Protein AF-A0AAD6DY97-F1 (afdb_monomer_lite)

Radius of gyration: 15.52 Å; chains: 1; bounding box: 48×28×38 Å

Sequence (81 aa):
MTGTGVNNLANYVAYQEPQGGPGIGHLEFETSTITPLSFKSGTPLIDLYQVITAGENGITAFGAVPLPLFKREASALNLGS

Foldseek 3Di:
DDDPPVPQLPQWDWDADPVGAIFIFRQDPVQQWTFTKDFPVQHTDRDVVVCVVCDSVRMDGHDDDTHHNDPPPPPPPPPDD

Organism: NCBI:txid911720

Structure (mmCIF, N/CA/C/O backbone):
data_AF-A0AAD6DY97-F1
#
_entry.id   AF-A0AAD6DY97-F1
#
loop_
_atom_site.group_PDB
_atom_site.id
_atom_site.type_symbol
_atom_site.label_atom_id
_atom_site.label_alt_id
_atom_site.label_comp_id
_atom_site.label_asym_id
_atom_site.label_entity_id
_atom_site.label_seq_id
_atom_site.pdbx_PDB_ins_code
_atom_site.Cartn_x
_atom_site.Cartn_y
_atom_site.Cartn_z
_atom_site.occupancy
_atom_site.B_iso_or_equiv
_atom_site.auth_seq_id
_atom_site.auth_comp_id
_atom_site.auth_asym_id
_atom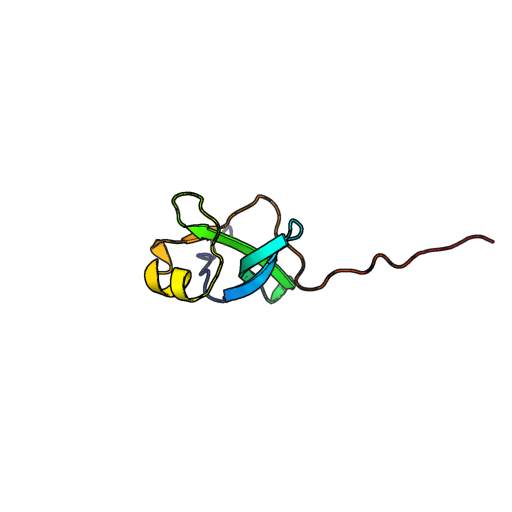_site.auth_atom_id
_atom_site.pdbx_PDB_model_num
ATOM 1 N N . MET A 1 1 ? 17.552 -0.271 21.917 1.00 35.72 1 MET A N 1
ATOM 2 C CA . MET A 1 1 ? 17.149 -1.254 20.892 1.00 35.72 1 MET A CA 1
ATOM 3 C C . MET A 1 1 ? 15.828 -0.772 20.314 1.00 35.72 1 MET A C 1
ATOM 5 O O . MET A 1 1 ? 14.791 -1.007 20.912 1.00 35.72 1 MET A O 1
ATOM 9 N N . THR A 1 2 ? 15.871 0.042 19.261 1.00 36.03 2 THR A N 1
ATOM 10 C CA . THR A 1 2 ? 14.678 0.588 18.596 1.00 36.03 2 THR A CA 1
ATOM 11 C C . THR A 1 2 ? 14.208 -0.420 17.557 1.00 36.03 2 THR A C 1
ATOM 13 O O . THR A 1 2 ? 15.019 -0.857 16.745 1.00 36.03 2 THR A O 1
ATOM 16 N N . GLY A 1 3 ? 12.937 -0.818 17.615 1.00 35.78 3 GLY A N 1
ATOM 17 C CA . GLY A 1 3 ? 12.334 -1.795 16.711 1.00 35.78 3 GLY A CA 1
ATOM 18 C C . GLY A 1 3 ? 12.349 -1.323 15.260 1.00 35.78 3 GLY A C 1
ATOM 19 O O . GLY A 1 3 ? 11.389 -0.734 14.786 1.00 35.78 3 GLY A O 1
ATOM 20 N N . THR A 1 4 ? 13.430 -1.598 14.538 1.00 44.03 4 THR A N 1
ATOM 21 C CA . THR A 1 4 ? 13.412 -1.647 13.078 1.00 44.03 4 THR A CA 1
ATOM 22 C C . THR A 1 4 ? 12.884 -3.021 12.698 1.00 44.03 4 THR A C 1
ATOM 24 O O . THR A 1 4 ? 13.643 -3.911 12.313 1.00 44.03 4 THR A O 1
ATOM 27 N N . GLY A 1 5 ? 11.576 -3.218 12.872 1.00 43.00 5 GLY A N 1
ATOM 28 C CA . GLY A 1 5 ? 10.890 -4.203 12.056 1.00 43.00 5 GLY A CA 1
ATOM 29 C C . GLY A 1 5 ? 11.161 -3.786 10.621 1.00 43.00 5 GLY A C 1
ATOM 30 O O . GLY A 1 5 ? 10.845 -2.664 10.231 1.00 43.00 5 GLY A O 1
ATOM 31 N N . VAL A 1 6 ? 11.849 -4.629 9.857 1.00 50.75 6 VAL A N 1
ATOM 32 C CA . VAL A 1 6 ? 11.791 -4.534 8.403 1.00 50.75 6 VAL A CA 1
ATOM 33 C C . VAL A 1 6 ? 10.296 -4.543 8.109 1.00 50.75 6 VAL A C 1
ATOM 35 O O . VAL A 1 6 ? 9.658 -5.562 8.361 1.00 50.75 6 VAL A O 1
ATOM 38 N N . ASN A 1 7 ? 9.719 -3.391 7.748 1.00 55.94 7 ASN A N 1
ATOM 39 C CA . ASN A 1 7 ? 8.297 -3.284 7.441 1.00 55.94 7 ASN A CA 1
ATOM 40 C C . ASN A 1 7 ? 8.096 -4.110 6.180 1.00 55.94 7 ASN A C 1
ATOM 42 O O . ASN A 1 7 ? 8.268 -3.616 5.068 1.00 55.94 7 ASN A O 1
ATOM 46 N N . ASN A 1 8 ? 7.867 -5.404 6.368 1.00 68.75 8 ASN A N 1
ATOM 47 C CA . ASN A 1 8 ? 7.612 -6.319 5.289 1.00 68.75 8 ASN A CA 1
ATOM 48 C C . ASN A 1 8 ? 6.199 -5.987 4.829 1.00 68.75 8 ASN A C 1
ATOM 50 O O . ASN A 1 8 ? 5.219 -6.414 5.441 1.00 68.75 8 ASN A O 1
ATOM 54 N N . LEU A 1 9 ? 6.105 -5.106 3.833 1.00 72.25 9 LEU A N 1
ATOM 55 C CA . LEU A 1 9 ? 4.856 -4.659 3.234 1.00 72.25 9 LEU A CA 1
ATOM 56 C C . LEU A 1 9 ? 4.256 -5.844 2.469 1.00 72.25 9 LEU A C 1
ATOM 58 O O . LEU A 1 9 ? 4.303 -5.852 1.249 1.00 72.25 9 LEU A O 1
ATOM 62 N N . ALA A 1 10 ? 3.767 -6.857 3.186 1.00 82.50 10 ALA A N 1
ATOM 63 C CA . ALA A 1 10 ? 3.343 -8.153 2.651 1.00 82.50 10 ALA A CA 1
ATOM 64 C C . ALA A 1 10 ? 1.832 -8.390 2.811 1.00 82.50 10 ALA A C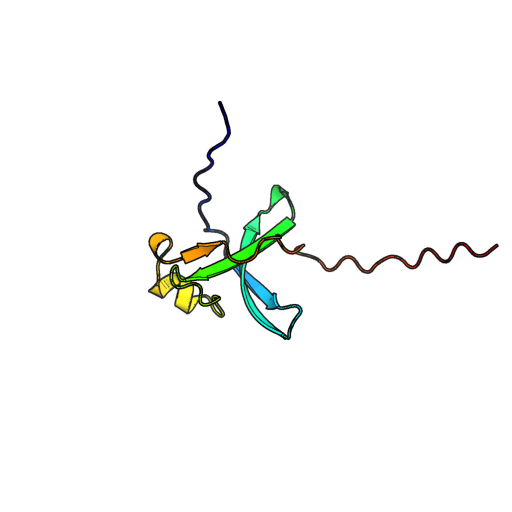 1
ATOM 66 O O . ALA A 1 10 ? 1.223 -9.140 2.050 1.00 82.50 10 ALA A O 1
ATOM 67 N N . ASN A 1 11 ? 1.201 -7.725 3.783 1.00 93.38 11 ASN A N 1
ATOM 68 C CA . ASN A 1 11 ? -0.249 -7.767 3.967 1.00 93.38 11 ASN A CA 1
ATOM 69 C C . ASN A 1 11 ? -0.907 -6.719 3.070 1.00 93.38 11 ASN A C 1
ATOM 71 O O . ASN A 1 11 ? -1.066 -5.574 3.484 1.00 93.38 11 ASN A O 1
ATOM 75 N N . TYR A 1 12 ? -1.251 -7.079 1.838 1.00 94.69 12 TYR A N 1
ATOM 76 C CA . TYR A 1 12 ? -1.867 -6.137 0.904 1.00 94.69 12 TYR A CA 1
ATOM 77 C C . TYR A 1 12 ? -3.382 -6.063 1.083 1.00 94.69 12 TYR A C 1
ATOM 79 O O . TYR A 1 12 ? -4.058 -7.084 1.210 1.00 94.69 12 TYR A O 1
ATOM 87 N N . VAL A 1 13 ? -3.923 -4.849 1.036 1.00 94.94 13 VAL A N 1
ATOM 88 C CA . VAL A 1 13 ? -5.365 -4.587 1.071 1.00 94.94 13 VAL A CA 1
ATOM 89 C C . VAL A 1 13 ? -5.744 -3.606 -0.030 1.00 94.94 13 VAL A C 1
ATOM 91 O O . VAL A 1 13 ? -5.040 -2.623 -0.264 1.00 94.94 13 VAL A O 1
ATOM 94 N N . ALA A 1 14 ? -6.862 -3.878 -0.702 1.00 95.06 14 ALA A N 1
ATOM 95 C CA . ALA A 1 14 ? -7.487 -2.934 -1.618 1.00 95.06 14 ALA A CA 1
ATOM 96 C C . ALA A 1 14 ? -8.492 -2.062 -0.862 1.00 95.06 14 ALA A C 1
ATOM 98 O O . ALA A 1 14 ? -9.268 -2.562 -0.046 1.00 95.06 14 ALA A O 1
AT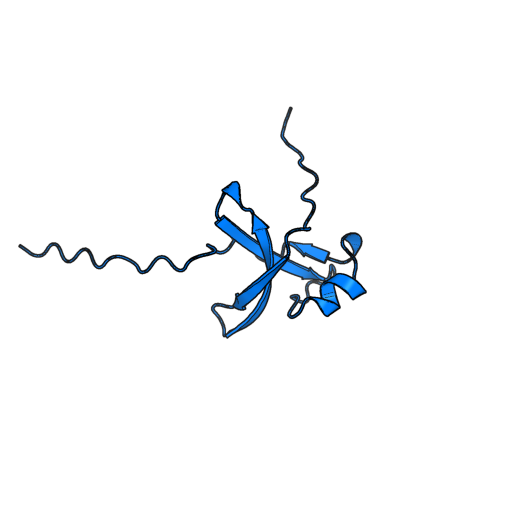OM 99 N N . TYR A 1 15 ? -8.487 -0.765 -1.144 1.00 92.94 15 TYR A N 1
ATOM 100 C CA . TYR A 1 15 ? -9.398 0.201 -0.542 1.00 92.94 15 TYR A CA 1
ATOM 101 C C . TYR A 1 15 ? -9.792 1.277 -1.559 1.00 92.94 15 TYR A C 1
ATOM 103 O O . TYR A 1 15 ? -9.236 1.357 -2.653 1.00 92.94 15 TYR A O 1
ATOM 111 N N . GLN A 1 16 ? -10.779 2.094 -1.195 1.00 92.12 16 GLN A N 1
ATOM 112 C CA . GLN A 1 16 ? -11.156 3.281 -1.956 1.00 92.12 16 GLN A CA 1
ATOM 113 C C . GLN A 1 16 ? -10.502 4.506 -1.315 1.00 92.12 16 GLN A C 1
ATOM 115 O O . GLN A 1 16 ? -10.697 4.754 -0.122 1.00 92.12 16 GLN A O 1
ATOM 120 N N . GLU A 1 17 ? -9.758 5.283 -2.096 1.00 86.56 17 GLU A N 1
ATOM 121 C CA . GLU A 1 17 ? -9.170 6.539 -1.633 1.00 86.56 17 GLU A CA 1
ATOM 122 C C . GLU A 1 17 ? -10.263 7.537 -1.208 1.00 86.56 17 GLU A C 1
ATOM 124 O O . GLU A 1 17 ? -11.319 7.602 -1.850 1.00 86.56 17 GLU A O 1
ATOM 129 N N . PRO A 1 18 ? -10.029 8.386 -0.186 1.00 80.06 18 PRO A N 1
ATOM 130 C CA . PRO A 1 18 ? -10.994 9.410 0.222 1.00 80.06 18 PRO A CA 1
ATOM 131 C C . PRO A 1 18 ? -11.366 10.382 -0.906 1.00 80.06 18 PRO A C 1
ATOM 133 O O . PRO A 1 18 ? -12.473 10.913 -0.928 1.00 80.06 18 PRO A O 1
ATOM 136 N N . GLN A 1 19 ? -10.437 10.609 -1.838 1.00 82.19 19 GLN A N 1
ATOM 137 C CA . GLN A 1 19 ? -10.611 11.484 -3.003 1.00 82.19 19 GLN A CA 1
ATOM 138 C C . GLN A 1 19 ? -11.281 10.763 -4.189 1.00 82.19 19 GLN A C 1
ATOM 140 O O . GLN A 1 19 ? -11.590 11.391 -5.199 1.00 82.19 19 GLN A O 1
ATOM 145 N N . GLY A 1 20 ? -11.536 9.459 -4.052 1.00 86.25 20 GLY A N 1
ATOM 146 C CA . GLY A 1 20 ? -12.043 8.583 -5.098 1.00 86.25 20 GLY A CA 1
ATOM 147 C C . GLY A 1 20 ? -10.935 7.816 -5.821 1.00 86.25 20 GLY A C 1
ATOM 148 O O . GLY A 1 20 ? -9.807 8.280 -5.948 1.00 86.25 20 GLY A O 1
ATOM 149 N N . GLY A 1 21 ? -11.293 6.632 -6.314 1.00 91.25 21 GLY A N 1
ATOM 150 C CA . GLY A 1 21 ? -10.395 5.724 -7.021 1.00 91.25 21 GLY A CA 1
ATOM 151 C C . GLY A 1 21 ? -9.877 4.581 -6.138 1.00 91.25 21 GLY A C 1
ATOM 152 O O . GLY A 1 21 ? -9.916 4.681 -4.909 1.00 91.25 21 GLY A O 1
ATOM 153 N N . PRO A 1 22 ? -9.432 3.480 -6.762 1.00 96.06 22 PRO A N 1
ATOM 154 C CA . PRO A 1 22 ? -8.861 2.348 -6.047 1.00 96.06 22 PRO A CA 1
ATOM 155 C C . PRO A 1 22 ? -7.458 2.675 -5.523 1.00 96.06 22 PRO A C 1
ATOM 157 O O . PRO A 1 22 ? -6.711 3.423 -6.152 1.00 96.06 22 PRO A O 1
ATOM 160 N N . GLY A 1 23 ? -7.094 2.067 -4.400 1.00 95.06 23 GLY A N 1
ATOM 161 C CA . GLY A 1 23 ? -5.757 2.120 -3.823 1.00 95.06 23 GLY A CA 1
ATOM 162 C C . GLY A 1 23 ? -5.347 0.764 -3.261 1.00 95.06 23 GLY A C 1
ATOM 163 O O . GLY A 1 23 ? -6.194 -0.033 -2.844 1.00 95.06 23 GLY A O 1
ATOM 164 N N . ILE A 1 24 ? -4.042 0.503 -3.245 1.00 96.25 24 ILE A N 1
ATOM 165 C CA . ILE A 1 24 ? -3.440 -0.637 -2.552 1.00 96.25 24 ILE A CA 1
ATOM 166 C C . ILE A 1 24 ? -2.588 -0.131 -1.399 1.00 96.25 24 ILE A C 1
ATOM 168 O O . ILE A 1 24 ? -1.801 0.803 -1.542 1.00 96.25 24 ILE A O 1
ATOM 172 N N . GLY A 1 25 ? -2.754 -0.765 -0.243 1.00 94.62 25 GLY A N 1
ATOM 173 C CA . GLY A 1 25 ? -2.052 -0.424 0.984 1.00 94.62 25 GLY A CA 1
ATOM 174 C C . GLY A 1 25 ? -1.492 -1.652 1.688 1.00 94.62 25 GLY A C 1
ATOM 175 O O . GLY A 1 25 ? -1.858 -2.785 1.373 1.00 94.62 25 GLY A O 1
ATOM 176 N N . HIS A 1 26 ? -0.627 -1.417 2.668 1.00 94.69 26 HIS A N 1
ATOM 177 C CA . HIS A 1 26 ? -0.241 -2.406 3.660 1.00 94.69 26 HIS A CA 1
ATOM 178 C C . HIS A 1 26 ? -1.192 -2.341 4.857 1.00 94.69 26 HIS A C 1
ATOM 180 O O . HIS A 1 26 ? -1.323 -1.284 5.476 1.00 94.69 26 HIS A O 1
ATOM 186 N N . LEU A 1 27 ? -1.838 -3.458 5.181 1.00 94.12 27 LEU A N 1
ATOM 187 C CA . LEU A 1 27 ? -2.655 -3.602 6.378 1.00 94.12 27 LEU A CA 1
ATOM 188 C C . LEU A 1 27 ? -1.782 -4.001 7.573 1.00 94.12 27 LEU A C 1
ATOM 190 O O . LEU A 1 27 ? -1.249 -5.112 7.621 1.00 94.12 27 LEU A O 1
A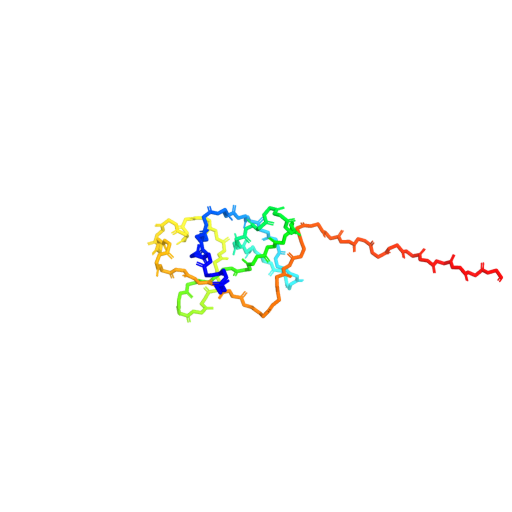TOM 194 N N . GLU A 1 28 ? -1.714 -3.113 8.560 1.00 92.38 28 GLU A N 1
ATOM 195 C CA . GLU A 1 28 ? -1.215 -3.425 9.894 1.00 92.38 28 GLU A CA 1
ATOM 196 C C . GLU A 1 28 ? -2.375 -3.946 10.750 1.00 92.38 28 GLU A C 1
ATOM 198 O O . GLU A 1 28 ? -3.293 -3.198 11.109 1.00 92.38 28 GLU A O 1
ATOM 203 N N . PHE A 1 29 ? -2.348 -5.240 11.067 1.00 88.75 29 PHE A N 1
ATOM 204 C CA . PHE A 1 29 ? -3.421 -5.908 11.799 1.00 88.75 29 PHE A CA 1
ATOM 205 C C . PHE A 1 29 ? -3.518 -5.427 13.247 1.00 88.75 29 PHE A C 1
ATOM 207 O O . PHE A 1 29 ? -4.631 -5.262 13.748 1.00 88.75 29 PHE A O 1
ATOM 214 N N . GLU A 1 30 ? -2.386 -5.154 13.905 1.00 90.25 30 GLU A N 1
ATOM 215 C CA . GLU A 1 30 ? -2.374 -4.758 15.320 1.00 90.25 30 GLU A CA 1
ATOM 216 C C . GLU A 1 30 ? -3.069 -3.414 15.544 1.00 90.25 30 GLU A C 1
ATOM 218 O O . GLU A 1 30 ? -3.776 -3.217 16.532 1.00 90.25 30 GLU A O 1
ATOM 223 N N . THR A 1 31 ? -2.900 -2.489 14.598 1.00 89.94 31 THR A N 1
ATOM 224 C CA . THR A 1 31 ? -3.477 -1.143 14.687 1.00 89.94 31 THR A CA 1
ATOM 225 C C . THR A 1 31 ? -4.748 -0.984 13.863 1.00 89.94 31 THR A C 1
ATOM 227 O O . THR A 1 31 ? -5.417 0.043 13.968 1.00 89.94 31 THR A O 1
ATOM 230 N N . SER A 1 32 ? -5.109 -1.992 13.058 1.00 91.75 32 SER A N 1
ATOM 231 C CA . SER A 1 32 ? -6.181 -1.903 12.060 1.00 91.75 32 SER A CA 1
ATOM 232 C C . SER A 1 32 ? -6.040 -0.651 11.187 1.00 91.75 32 SER A C 1
ATOM 234 O O . SER A 1 32 ? -7.010 0.080 10.960 1.00 91.75 32 SER A O 1
ATOM 236 N N . THR A 1 33 ? -4.817 -0.385 10.721 1.00 92.69 33 THR A N 1
ATOM 237 C CA . THR A 1 33 ? -4.518 0.743 9.834 1.00 92.69 33 THR A CA 1
ATOM 238 C C . THR A 1 33 ? -3.974 0.274 8.496 1.00 92.69 33 THR A C 1
ATOM 240 O O . THR A 1 33 ? -3.361 -0.782 8.373 1.00 92.69 33 THR A O 1
ATOM 243 N N . ILE A 1 34 ? -4.225 1.079 7.476 1.00 93.31 34 ILE A N 1
ATOM 244 C CA . ILE A 1 34 ? -3.783 0.887 6.110 1.00 93.31 34 ILE A CA 1
ATOM 245 C C . ILE A 1 34 ? -2.735 1.956 5.833 1.00 93.31 34 ILE A C 1
ATOM 247 O O . ILE A 1 34 ? -3.028 3.148 5.891 1.00 93.31 34 ILE A O 1
ATOM 251 N N . THR A 1 35 ? -1.518 1.544 5.507 1.00 94.19 35 THR A N 1
ATOM 252 C CA . THR A 1 35 ? -0.498 2.442 4.961 1.00 94.19 35 THR A CA 1
ATOM 253 C C . THR A 1 35 ? -0.600 2.400 3.440 1.00 94.19 35 THR A C 1
ATOM 255 O O . THR A 1 35 ? -0.324 1.341 2.874 1.00 94.19 35 THR A O 1
ATOM 258 N N . PRO A 1 36 ? -1.005 3.487 2.758 1.00 94.75 36 PRO A N 1
ATOM 259 C CA . PRO A 1 36 ? -1.038 3.524 1.298 1.00 94.75 36 PRO A CA 1
ATOM 260 C C . PRO A 1 36 ? 0.316 3.145 0.698 1.00 94.75 36 PRO A C 1
ATOM 262 O O . PRO A 1 36 ? 1.363 3.437 1.282 1.00 94.75 36 PRO A O 1
ATOM 265 N N . LEU A 1 37 ? 0.309 2.503 -0.466 1.00 95.25 37 LEU A N 1
ATOM 266 C CA . LEU A 1 37 ? 1.523 2.092 -1.163 1.00 95.25 37 LEU A CA 1
ATOM 267 C C . LEU A 1 37 ? 1.649 2.784 -2.518 1.00 95.25 37 LEU A C 1
ATOM 269 O O . LEU A 1 37 ? 0.669 3.057 -3.211 1.00 95.25 37 LEU A O 1
ATOM 273 N N . SER A 1 38 ? 2.890 3.028 -2.917 1.00 96.06 38 SER A N 1
ATOM 274 C CA . SER A 1 38 ? 3.252 3.528 -4.238 1.00 96.06 38 SER A CA 1
ATOM 275 C C . SER A 1 38 ? 4.421 2.738 -4.809 1.00 96.06 38 SER A C 1
ATOM 277 O O . SER A 1 38 ? 5.170 2.071 -4.090 1.00 96.06 38 SER A O 1
ATOM 279 N N . PHE A 1 39 ? 4.615 2.845 -6.120 1.00 96.19 39 PHE A N 1
ATOM 280 C CA . PHE A 1 39 ? 5.918 2.576 -6.713 1.00 96.19 39 PHE A CA 1
ATOM 281 C C . PHE A 1 39 ? 6.961 3.521 -6.104 1.00 96.19 39 PHE A C 1
ATOM 283 O O . PHE A 1 39 ? 6.650 4.659 -5.754 1.00 96.19 39 PHE A O 1
ATOM 290 N N . LYS A 1 40 ? 8.237 3.124 -6.084 1.00 94.62 40 LYS A N 1
ATOM 291 C CA . LYS A 1 40 ? 9.341 4.021 -5.677 1.00 94.62 40 LYS A CA 1
ATOM 292 C C . LYS A 1 40 ? 9.431 5.329 -6.478 1.00 94.62 40 LYS A C 1
ATOM 294 O O . LYS A 1 40 ? 10.035 6.283 -6.001 1.00 94.62 40 LYS A O 1
ATOM 299 N N . SER A 1 41 ? 8.829 5.392 -7.668 1.00 93.62 41 SER A N 1
ATOM 300 C CA . SER A 1 41 ? 8.681 6.627 -8.452 1.00 93.62 41 SER A CA 1
ATOM 301 C C . SER A 1 41 ? 7.698 7.637 -7.842 1.00 93.62 41 SER A C 1
ATOM 303 O O . SER A 1 41 ? 7.672 8.787 -8.270 1.00 93.62 41 SER A O 1
ATOM 305 N N . GLY A 1 42 ? 6.879 7.216 -6.874 1.00 93.19 42 GLY A N 1
ATOM 306 C CA . GLY A 1 42 ? 5.844 8.018 -6.224 1.00 93.19 42 GLY A CA 1
ATOM 307 C C . GLY A 1 42 ? 4.429 7.792 -6.764 1.00 93.19 42 GLY A C 1
ATOM 308 O O . GLY A 1 42 ? 3.481 8.303 -6.175 1.00 93.19 42 GLY A O 1
ATOM 309 N N . THR A 1 43 ? 4.254 7.021 -7.842 1.00 95.31 43 THR A N 1
ATOM 310 C CA . THR A 1 43 ? 2.923 6.714 -8.395 1.00 95.31 43 THR A CA 1
ATOM 311 C C . THR A 1 43 ? 2.160 5.756 -7.465 1.00 95.31 43 THR A C 1
ATOM 313 O O . THR A 1 43 ? 2.688 4.677 -7.191 1.00 95.31 43 THR A O 1
ATOM 316 N N . PRO A 1 44 ? 0.948 6.098 -6.983 1.00 95.31 44 PRO A N 1
ATOM 317 C CA . PRO A 1 44 ? 0.156 5.211 -6.127 1.00 95.31 44 PRO A CA 1
ATOM 318 C C . PRO A 1 44 ? -0.175 3.877 -6.803 1.00 95.31 44 PRO A C 1
ATOM 320 O O . PRO A 1 44 ? -0.403 3.832 -8.014 1.00 95.31 44 PRO A O 1
ATOM 323 N N . LEU A 1 45 ? -0.210 2.801 -6.016 1.00 96.31 45 LEU A N 1
ATOM 324 C CA . LEU A 1 45 ? -0.655 1.490 -6.482 1.00 96.31 45 LEU A CA 1
ATOM 325 C C . LEU A 1 45 ? -2.181 1.418 -6.476 1.00 96.31 45 LEU A C 1
ATOM 327 O O . LEU A 1 45 ? -2.816 1.832 -5.508 1.00 96.31 45 LEU A O 1
ATOM 331 N N . ILE A 1 46 ? -2.756 0.847 -7.531 1.00 97.00 46 ILE A N 1
ATOM 332 C CA . ILE A 1 46 ? -4.211 0.792 -7.739 1.00 97.00 46 ILE A CA 1
ATOM 333 C C . ILE A 1 46 ? -4.772 -0.633 -7.836 1.00 97.00 46 ILE A C 1
ATOM 335 O O . ILE A 1 46 ? -5.981 -0.817 -7.719 1.00 97.00 46 ILE A O 1
ATOM 339 N N . ASP A 1 47 ? -3.920 -1.648 -8.016 1.00 96.81 47 ASP A N 1
ATOM 340 C CA . ASP A 1 47 ? -4.310 -3.062 -8.009 1.00 96.81 47 ASP A CA 1
ATOM 341 C C . ASP A 1 47 ? -3.160 -3.994 -7.564 1.00 96.81 47 ASP A C 1
ATOM 343 O O . ASP A 1 47 ? -1.992 -3.601 -7.491 1.00 96.81 47 ASP A O 1
ATOM 347 N N . LEU A 1 48 ? -3.487 -5.255 -7.252 1.00 95.50 48 LEU A N 1
ATOM 348 C CA . LEU A 1 48 ? -2.504 -6.251 -6.801 1.00 95.50 48 LEU A CA 1
ATOM 349 C C . LEU A 1 48 ? -1.550 -6.728 -7.909 1.00 95.50 48 LEU A C 1
ATOM 351 O O . LEU A 1 48 ? -0.465 -7.222 -7.601 1.00 95.50 48 LEU A O 1
ATOM 355 N N . TYR A 1 49 ? -1.897 -6.579 -9.189 1.00 96.44 49 TYR A N 1
ATOM 356 C CA . TYR A 1 49 ? -0.986 -6.952 -10.274 1.00 96.44 49 TYR A CA 1
ATOM 357 C C . TYR A 1 49 ? 0.229 -6.027 -10.321 1.00 96.44 49 TYR A C 1
ATOM 359 O O . TYR A 1 49 ? 1.336 -6.474 -10.631 1.00 96.44 49 TYR A O 1
ATOM 367 N N . GLN A 1 50 ? 0.058 -4.758 -9.953 1.00 96.69 50 GLN A N 1
ATOM 368 C CA . GLN A 1 50 ? 1.167 -3.816 -9.834 1.00 96.69 50 GLN A CA 1
ATOM 369 C C . GLN A 1 50 ? 2.145 -4.199 -8.719 1.00 96.69 50 GLN A C 1
ATOM 371 O O . GLN A 1 50 ? 3.353 -4.085 -8.918 1.00 96.69 50 GLN A O 1
ATOM 376 N N . VAL A 1 51 ? 1.650 -4.728 -7.595 1.00 94.31 51 VAL A N 1
ATOM 377 C CA . VAL A 1 51 ? 2.494 -5.272 -6.516 1.00 94.31 51 VAL A CA 1
ATOM 378 C C . VAL A 1 51 ? 3.333 -6.442 -7.029 1.00 94.31 51 VAL A C 1
ATOM 380 O O . VAL A 1 51 ? 4.548 -6.450 -6.855 1.00 94.31 51 VAL A O 1
ATOM 383 N N . ILE A 1 52 ? 2.699 -7.402 -7.711 1.00 94.12 52 ILE A N 1
ATOM 384 C CA . ILE A 1 52 ? 3.380 -8.582 -8.269 1.00 94.12 52 ILE A CA 1
ATOM 385 C C . ILE A 1 52 ? 4.451 -8.162 -9.283 1.00 94.12 52 ILE A C 1
ATOM 387 O O . ILE A 1 52 ? 5.558 -8.693 -9.277 1.00 94.12 52 ILE A O 1
ATOM 391 N N . THR A 1 53 ? 4.130 -7.192 -10.140 1.00 95.75 53 THR A N 1
ATOM 392 C CA . THR A 1 53 ? 5.030 -6.710 -11.196 1.00 95.75 53 THR A CA 1
ATOM 393 C C . THR A 1 53 ? 6.222 -5.939 -10.627 1.00 95.75 53 THR A C 1
ATOM 395 O O . THR A 1 53 ? 7.346 -6.113 -11.092 1.00 95.75 53 THR A O 1
ATOM 398 N N . ALA A 1 54 ? 5.992 -5.080 -9.630 1.00 94.19 54 ALA A N 1
ATOM 399 C CA . ALA A 1 54 ? 7.045 -4.292 -8.992 1.00 94.19 54 ALA A CA 1
ATOM 400 C C . ALA A 1 54 ? 7.925 -5.131 -8.052 1.00 94.19 54 ALA A C 1
ATOM 402 O O . ALA A 1 54 ? 9.109 -4.829 -7.873 1.00 94.19 54 ALA A O 1
ATOM 403 N N . GLY A 1 55 ? 7.334 -6.155 -7.432 1.00 92.31 55 GLY A N 1
ATOM 404 C CA . GLY A 1 55 ? 7.896 -6.859 -6.287 1.00 92.31 55 GLY A CA 1
ATOM 405 C C . GLY A 1 55 ? 7.985 -5.973 -5.038 1.00 92.31 55 GLY A C 1
ATOM 406 O O . GLY A 1 55 ? 7.927 -4.744 -5.105 1.00 92.31 55 GLY A O 1
ATOM 407 N N . GLU A 1 56 ? 8.202 -6.597 -3.879 1.00 88.69 56 GLU A N 1
ATOM 408 C CA . GLU A 1 56 ? 8.327 -5.906 -2.581 1.00 88.69 56 GLU A CA 1
ATOM 409 C C . GLU A 1 56 ? 9.399 -4.800 -2.595 1.00 88.69 56 GLU A C 1
ATOM 411 O O . GLU A 1 56 ? 9.244 -3.746 -1.985 1.00 88.69 56 GLU A O 1
ATOM 416 N N . ASN A 1 57 ? 10.477 -4.993 -3.360 1.00 90.88 57 ASN A N 1
ATOM 417 C CA . ASN A 1 57 ? 11.559 -4.016 -3.485 1.00 90.88 57 ASN A CA 1
ATOM 418 C C . ASN A 1 57 ? 11.223 -2.822 -4.397 1.00 90.88 57 ASN A C 1
ATOM 420 O O . ASN A 1 57 ? 11.962 -1.832 -4.387 1.00 90.88 57 ASN A O 1
ATOM 424 N N . GLY A 1 58 ? 10.168 -2.913 -5.209 1.00 93.50 58 GLY A N 1
ATOM 425 C CA . GLY A 1 58 ? 9.728 -1.864 -6.133 1.00 93.50 58 GLY A CA 1
ATOM 426 C C . GLY A 1 58 ? 8.695 -0.905 -5.539 1.00 93.50 58 GLY A C 1
ATOM 427 O O . GLY A 1 58 ? 8.385 0.116 -6.159 1.00 93.50 58 GLY A O 1
ATOM 428 N N . ILE A 1 59 ? 8.200 -1.207 -4.338 1.00 94.56 59 ILE A N 1
ATOM 429 C CA . ILE A 1 59 ? 7.131 -0.469 -3.664 1.00 94.56 59 ILE A CA 1
ATOM 430 C C . ILE A 1 59 ? 7.636 0.228 -2.395 1.00 94.56 59 ILE A C 1
ATOM 432 O O . ILE A 1 59 ? 8.694 -0.098 -1.855 1.00 94.56 59 ILE A O 1
ATOM 436 N N . THR A 1 60 ? 6.895 1.232 -1.938 1.00 94.38 60 THR A N 1
ATOM 437 C CA . THR A 1 60 ? 7.169 1.979 -0.706 1.00 94.38 60 THR A CA 1
ATOM 438 C C . THR A 1 60 ? 5.873 2.511 -0.101 1.00 94.38 60 THR A C 1
ATOM 440 O O . THR A 1 60 ? 4.852 2.597 -0.782 1.00 94.38 60 THR A O 1
ATOM 443 N N . ALA A 1 61 ? 5.918 2.892 1.177 1.00 93.06 61 ALA A N 1
ATOM 444 C CA . ALA A 1 61 ? 4.841 3.643 1.809 1.00 93.06 61 ALA A CA 1
ATOM 445 C C . ALA A 1 61 ? 4.609 4.986 1.095 1.00 93.06 61 ALA A C 1
ATOM 447 O O . ALA A 1 61 ? 5.555 5.657 0.670 1.00 93.06 61 ALA A O 1
ATOM 448 N N . PHE A 1 62 ? 3.341 5.368 1.004 1.00 86.62 62 PHE A N 1
ATOM 449 C CA . PHE A 1 62 ? 2.841 6.582 0.380 1.00 86.62 62 PHE A CA 1
ATOM 450 C C . PHE A 1 62 ? 1.936 7.338 1.359 1.00 86.62 62 PHE A C 1
ATOM 452 O O . PHE A 1 62 ? 1.181 6.741 2.122 1.00 86.62 62 PHE A O 1
ATOM 459 N N . GLY A 1 63 ? 2.001 8.669 1.331 1.00 79.81 63 GLY A N 1
ATOM 460 C CA . GLY A 1 63 ? 1.264 9.518 2.267 1.00 79.81 63 GLY A CA 1
ATOM 461 C C . GLY A 1 63 ? 1.897 9.590 3.663 1.00 79.81 63 GLY A C 1
ATOM 462 O O . GLY A 1 63 ? 2.721 8.769 4.053 1.00 79.81 63 GLY A O 1
ATOM 463 N N . ALA A 1 64 ? 1.539 10.637 4.410 1.00 70.31 64 ALA A N 1
ATOM 464 C CA . ALA A 1 64 ? 2.107 10.901 5.736 1.00 70.31 64 ALA A CA 1
ATOM 465 C C . ALA A 1 64 ? 1.338 10.220 6.881 1.00 70.31 64 ALA A C 1
ATOM 467 O O . ALA A 1 64 ? 1.869 10.099 7.982 1.00 70.31 64 ALA A O 1
ATOM 468 N N . VAL A 1 65 ? 0.083 9.818 6.648 1.00 82.06 65 VAL A N 1
ATOM 469 C CA . VAL A 1 65 ? -0.828 9.345 7.697 1.00 82.06 65 VAL A CA 1
ATOM 470 C C . VAL A 1 65 ? -1.507 8.047 7.250 1.00 82.06 65 VAL A C 1
ATOM 472 O O . VAL A 1 65 ? -2.199 8.065 6.230 1.00 82.06 65 VAL A O 1
ATOM 475 N N . PRO A 1 66 ? -1.343 6.939 7.998 1.00 85.44 66 PRO A N 1
ATOM 476 C CA . PRO A 1 66 ? -2.100 5.714 7.774 1.00 85.44 66 PRO A CA 1
ATOM 477 C C . PRO A 1 66 ? -3.610 5.936 7.915 1.00 85.44 66 PRO A C 1
ATOM 479 O O . PRO A 1 66 ? -4.077 6.670 8.788 1.00 85.44 66 PRO A O 1
ATOM 482 N N . LEU A 1 67 ? -4.381 5.273 7.062 1.00 89.31 67 LEU A N 1
ATOM 483 C CA . LEU A 1 67 ? -5.838 5.309 7.062 1.00 89.31 67 LEU A CA 1
ATOM 484 C C . LEU A 1 67 ? -6.384 4.267 8.051 1.00 89.31 67 LEU A C 1
ATOM 486 O O . LEU A 1 67 ? -5.833 3.175 8.142 1.00 89.31 67 LEU A O 1
ATOM 490 N N . PRO A 1 68 ? -7.472 4.530 8.788 1.00 90.56 68 PRO A N 1
ATOM 491 C CA . PRO A 1 68 ? -8.125 3.482 9.568 1.00 90.56 68 PRO A CA 1
ATOM 492 C C . PRO A 1 68 ? -8.806 2.469 8.632 1.00 90.56 68 PRO A C 1
ATOM 494 O O . PRO A 1 68 ? -9.442 2.865 7.656 1.00 90.56 68 PRO A O 1
ATOM 497 N N . LEU A 1 69 ? -8.725 1.171 8.945 1.00 86.06 69 LEU A N 1
ATOM 498 C CA . LEU A 1 69 ? -9.374 0.106 8.162 1.00 86.06 69 LEU A CA 1
ATOM 499 C C . LEU A 1 69 ? -10.898 0.283 8.097 1.00 86.06 69 LEU A C 1
ATOM 501 O O . LEU A 1 69 ? -11.525 0.022 7.073 1.00 86.06 69 LEU A O 1
ATOM 505 N N . PHE A 1 70 ? -11.494 0.749 9.193 1.00 79.00 70 PHE A N 1
ATOM 506 C CA . PHE A 1 70 ? -12.917 1.040 9.272 1.00 79.00 70 PHE A CA 1
ATOM 507 C C . PHE A 1 70 ? -13.132 2.539 9.397 1.00 79.00 70 PHE A C 1
ATOM 509 O O . PHE A 1 70 ? -12.509 3.215 10.221 1.00 79.00 70 PHE A O 1
ATOM 516 N N . LYS A 1 71 ? -14.079 3.061 8.618 1.00 66.94 71 LYS A N 1
ATOM 517 C CA . LYS A 1 71 ? -14.560 4.425 8.799 1.00 66.94 71 LYS A CA 1
ATOM 518 C C . LYS A 1 71 ? -15.220 4.506 10.176 1.00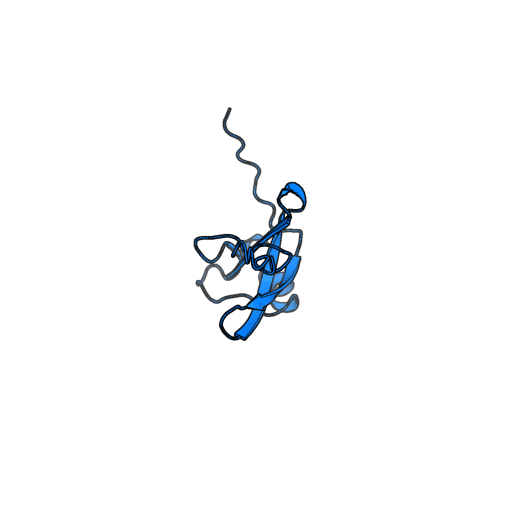 66.94 71 LYS A C 1
ATOM 520 O O . LYS A 1 71 ? -16.254 3.885 10.408 1.00 66.94 71 LYS A O 1
ATOM 525 N N . ARG A 1 72 ? -14.626 5.261 11.103 1.00 60.34 72 ARG A N 1
ATOM 526 C CA . ARG A 1 72 ? -15.340 5.660 12.318 1.00 60.34 72 ARG A CA 1
ATOM 527 C C . ARG A 1 72 ? -16.421 6.640 11.876 1.00 60.34 72 ARG A C 1
ATOM 529 O O . ARG A 1 72 ? -16.120 7.788 11.564 1.00 60.34 72 ARG A O 1
ATOM 536 N N . GLU A 1 73 ? -17.664 6.175 11.804 1.00 54.91 73 GLU A N 1
ATOM 537 C CA . GLU A 1 73 ? -18.825 7.062 11.850 1.00 54.91 73 GLU A CA 1
ATOM 538 C C . GLU A 1 73 ? -18.645 7.903 13.121 1.00 54.91 73 GLU A C 1
ATOM 540 O O . GLU A 1 73 ? -18.561 7.356 14.224 1.00 54.91 73 GLU A O 1
ATOM 545 N N . ALA A 1 74 ? -18.454 9.215 12.988 1.00 57.09 74 ALA A N 1
ATOM 546 C CA . ALA A 1 74 ? -18.411 10.077 14.155 1.00 57.09 74 ALA A CA 1
ATOM 547 C C . ALA A 1 74 ? -19.780 9.962 14.831 1.00 57.09 74 ALA A C 1
ATOM 549 O O . ALA A 1 74 ? -20.771 10.448 14.289 1.00 57.09 74 ALA A O 1
ATOM 550 N N . SER A 1 75 ? -19.850 9.281 15.980 1.00 50.88 75 SER A N 1
ATOM 551 C CA . SER A 1 75 ? -21.054 9.277 16.803 1.00 50.88 75 SER A CA 1
ATOM 552 C C . SER A 1 75 ? -21.458 10.725 17.028 1.00 50.88 75 SER A C 1
ATOM 554 O O . SER A 1 75 ? -20.720 11.489 17.653 1.00 50.88 75 SER A O 1
ATOM 556 N N . ALA A 1 76 ? -22.617 11.102 16.495 1.00 51.84 76 ALA A N 1
ATOM 557 C CA . ALA A 1 76 ? -23.276 12.344 16.830 1.00 51.84 76 ALA A CA 1
ATOM 558 C C . ALA A 1 76 ? -23.559 12.324 18.338 1.00 51.84 76 ALA A C 1
ATOM 560 O O . ALA A 1 76 ? -24.579 11.807 18.788 1.00 51.84 76 ALA A O 1
ATOM 561 N N . LEU A 1 77 ? -22.638 12.865 19.135 1.00 48.75 77 LEU A N 1
ATOM 562 C CA . LEU A 1 77 ? -22.917 13.279 20.503 1.00 48.75 77 LEU A CA 1
ATOM 563 C C . LEU A 1 77 ? -23.767 14.544 20.414 1.00 48.75 77 LEU A C 1
ATOM 565 O O . LEU A 1 77 ? -23.297 15.662 20.593 1.00 48.75 77 LEU A O 1
ATOM 569 N N . ASN A 1 78 ? -25.042 14.342 20.095 1.00 56.88 78 ASN A N 1
ATOM 570 C CA . ASN A 1 78 ? -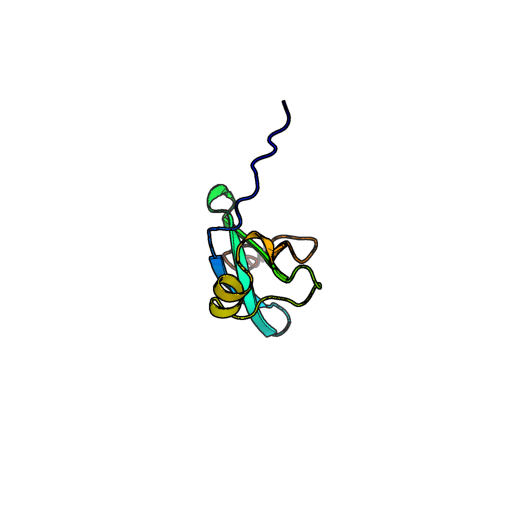26.075 15.292 20.445 1.00 56.88 78 ASN A CA 1
ATOM 571 C C . ASN A 1 78 ? -26.312 15.152 21.954 1.00 56.88 78 ASN A C 1
ATOM 573 O O . ASN A 1 78 ? -27.110 14.329 22.392 1.00 56.88 78 ASN A O 1
ATOM 577 N N . LEU A 1 79 ? -25.565 15.914 22.750 1.00 49.91 79 LEU A N 1
ATOM 578 C CA . LEU A 1 79 ? -25.896 16.187 24.148 1.00 49.91 79 LEU A CA 1
ATOM 579 C C . LEU A 1 79 ? -26.420 17.619 24.225 1.00 49.91 79 LEU A C 1
ATOM 581 O O . LEU A 1 79 ? -25.779 18.517 24.761 1.00 49.91 79 LEU A O 1
ATOM 585 N N . GLY A 1 80 ? -27.586 17.817 23.617 1.00 60.12 80 GLY A N 1
ATOM 586 C CA . GLY A 1 80 ? -28.496 18.875 24.016 1.00 60.12 80 GLY A CA 1
ATOM 587 C C . GLY A 1 80 ? -29.409 18.338 25.114 1.00 60.12 80 GLY A C 1
ATOM 588 O O . GLY A 1 80 ? -30.209 17.434 24.873 1.00 60.12 80 GLY A O 1
ATOM 589 N N . SER A 1 81 ? -29.273 18.875 26.320 1.00 58.50 81 SER A N 1
ATOM 590 C CA . SER A 1 81 ? -30.325 18.977 27.338 1.00 58.50 81 SER A CA 1
ATOM 591 C C . SER A 1 81 ? -30.014 20.194 28.190 1.00 58.50 81 SER A C 1
ATOM 593 O O . SER A 1 81 ? -28.864 20.267 28.677 1.00 58.50 81 SER A O 1
#

Secondary structure (DSSP, 8-state):
--------TT-EEEEE-TTSSEEEEEEETTTTEEEEEEETTSPBP-SHHHHHHH-GGGEEE-SSSPEESS-----------

pLDDT: mean 82.0, std 18.03, range [35.72, 97.0]